Protein AF-B2VRS1-F1 (afdb_monomer_lite)

Secondary structure (DSSP, 8-state):
-HHHHHHIIIIIHHHHHHHHHHHHHHHHHHTS-TTSSSPPPHHHHHHHHHHHHHHHHHHHHHHHHHHHHHHHHHHHHHHT--

Structure (mmCIF, N/CA/C/O backbone):
data_AF-B2VRS1-F1
#
_entry.id   AF-B2VRS1-F1
#
loop_
_atom_site.group_PDB
_atom_site.id
_atom_site.type_symbol
_atom_site.label_atom_id
_atom_site.label_alt_id
_atom_site.label_comp_id
_atom_site.label_asym_id
_atom_site.label_entity_id
_atom_site.label_seq_id
_atom_site.pdbx_PDB_ins_code
_atom_site.Cartn_x
_atom_site.Cartn_y
_atom_site.Cartn_z
_atom_site.occupancy
_atom_site.B_iso_or_equiv
_atom_site.auth_seq_id
_atom_site.auth_comp_id
_atom_site.auth_asym_id
_atom_site.auth_atom_id
_atom_site.pdbx_PDB_model_num
ATOM 1 N N . MET A 1 1 ? 7.624 -6.073 -14.250 1.00 84.94 1 MET A N 1
ATOM 2 C CA . MET A 1 1 ? 6.610 -5.152 -13.684 1.00 84.94 1 MET A CA 1
ATOM 3 C C . MET A 1 1 ? 5.173 -5.457 -14.094 1.00 84.94 1 MET A C 1
ATOM 5 O O . MET A 1 1 ? 4.306 -5.273 -13.259 1.00 84.94 1 MET A O 1
ATOM 9 N N . PHE A 1 2 ? 4.883 -5.918 -15.318 1.00 91.56 2 PHE A N 1
ATOM 10 C CA . PHE A 1 2 ? 3.494 -6.065 -15.788 1.00 91.56 2 PHE A CA 1
ATOM 11 C C . PHE A 1 2 ? 2.592 -6.919 -14.877 1.00 91.56 2 PHE A C 1
ATOM 13 O O . PHE A 1 2 ? 1.570 -6.434 -14.406 1.00 91.56 2 PHE A O 1
ATOM 20 N N . VAL A 1 3 ? 2.991 -8.158 -14.563 1.00 95.75 3 VAL A N 1
ATOM 21 C CA . VAL A 1 3 ? 2.175 -9.069 -13.735 1.00 95.75 3 VAL A CA 1
ATOM 22 C C . VAL A 1 3 ? 1.945 -8.508 -12.330 1.00 95.75 3 VAL A C 1
ATOM 24 O O . VAL A 1 3 ? 0.820 -8.505 -11.841 1.00 95.75 3 VAL A O 1
ATOM 27 N N . THR A 1 4 ? 2.993 -7.993 -11.684 1.00 95.31 4 THR A N 1
ATOM 28 C CA . THR A 1 4 ? 2.885 -7.432 -10.332 1.00 95.31 4 THR A CA 1
ATOM 29 C C . THR A 1 4 ? 2.047 -6.157 -10.306 1.00 95.31 4 THR A C 1
ATOM 31 O O . THR A 1 4 ? 1.243 -5.985 -9.395 1.00 95.31 4 THR A O 1
ATOM 34 N N . ALA A 1 5 ? 2.163 -5.301 -11.324 1.00 95.50 5 ALA A N 1
ATOM 35 C CA . ALA A 1 5 ? 1.322 -4.118 -11.482 1.00 95.50 5 ALA A CA 1
ATOM 36 C C . ALA A 1 5 ? -0.148 -4.489 -11.724 1.00 95.50 5 ALA A C 1
ATOM 38 O O . ALA A 1 5 ? -1.032 -3.881 -11.125 1.00 95.50 5 ALA A O 1
ATOM 39 N N . LEU A 1 6 ? -0.415 -5.519 -12.534 1.00 97.62 6 LEU A N 1
ATOM 40 C CA . LEU A 1 6 ? -1.771 -6.008 -12.775 1.00 97.62 6 LEU A CA 1
ATOM 41 C C . LEU A 1 6 ? -2.402 -6.543 -11.486 1.00 97.62 6 LEU A C 1
ATOM 43 O O . LEU A 1 6 ? -3.507 -6.139 -11.142 1.00 97.62 6 LEU A O 1
ATOM 47 N N . VAL A 1 7 ? -1.685 -7.382 -10.730 1.00 97.62 7 VAL A N 1
ATOM 48 C CA . VAL A 1 7 ? -2.143 -7.874 -9.417 1.00 97.62 7 VAL A CA 1
ATOM 49 C C . VAL A 1 7 ? -2.374 -6.716 -8.442 1.00 97.62 7 VAL A C 1
ATOM 51 O O . VAL A 1 7 ? -3.364 -6.713 -7.707 1.00 97.62 7 VAL A O 1
ATOM 54 N N . ASN A 1 8 ? -1.498 -5.708 -8.450 1.00 97.62 8 ASN A N 1
ATOM 55 C CA . ASN A 1 8 ? -1.677 -4.524 -7.618 1.00 97.62 8 ASN A CA 1
ATOM 56 C C . ASN A 1 8 ? -2.968 -3.772 -7.974 1.00 97.62 8 ASN A C 1
ATOM 58 O O . ASN A 1 8 ? -3.729 -3.407 -7.082 1.00 97.62 8 ASN A O 1
ATOM 62 N N . LEU A 1 9 ? -3.238 -3.603 -9.270 1.00 96.94 9 LEU A N 1
ATOM 63 C CA . LEU A 1 9 ? -4.405 -2.891 -9.785 1.00 96.94 9 LEU A CA 1
ATOM 64 C C . LEU A 1 9 ? -5.719 -3.616 -9.478 1.00 96.94 9 LEU A C 1
ATOM 66 O O . LEU A 1 9 ? -6.663 -2.991 -9.003 1.00 96.94 9 LEU A O 1
ATOM 70 N N . VAL A 1 10 ? -5.794 -4.919 -9.759 1.00 97.81 10 VAL A N 1
ATOM 71 C CA . VAL A 1 10 ? -7.073 -5.652 -9.721 1.00 97.81 10 VAL A CA 1
ATOM 72 C C . VAL A 1 10 ? -7.367 -6.301 -8.372 1.00 97.81 10 VAL A C 1
ATOM 74 O O . VAL A 1 10 ? -8.508 -6.677 -8.122 1.00 97.81 10 VAL A O 1
ATOM 77 N N . TYR A 1 11 ? -6.365 -6.446 -7.497 1.00 97.69 11 TYR A N 1
ATOM 78 C CA . TYR A 1 11 ? -6.529 -7.145 -6.221 1.00 97.69 11 TYR A CA 1
ATOM 79 C C . TYR A 1 11 ? -6.035 -6.341 -5.016 1.00 97.69 11 TYR A C 1
ATOM 81 O O . TYR A 1 11 ? -6.834 -6.002 -4.143 1.00 97.69 11 TYR A O 1
ATOM 89 N N . VAL A 1 12 ? -4.740 -6.011 -4.948 1.00 97.88 12 VAL A N 1
ATOM 90 C CA . VAL A 1 12 ? -4.152 -5.403 -3.733 1.00 97.88 12 VAL A CA 1
ATOM 91 C C . VAL A 1 12 ? -4.740 -4.016 -3.462 1.00 97.88 12 VAL A C 1
ATOM 93 O O . VAL A 1 12 ? -5.115 -3.720 -2.326 1.00 97.88 12 VAL A O 1
ATOM 96 N N . GLY A 1 13 ? -4.872 -3.183 -4.497 1.00 97.56 13 GLY A N 1
ATOM 97 C CA . GLY A 1 13 ? -5.491 -1.861 -4.417 1.00 97.56 13 GLY A CA 1
ATOM 98 C C . GLY A 1 13 ? -6.937 -1.928 -3.912 1.00 97.56 13 GLY A C 1
ATOM 99 O O . GLY A 1 13 ? -7.211 -1.387 -2.839 1.00 97.56 13 GLY A O 1
ATOM 100 N N . PRO A 1 14 ? -7.843 -2.656 -4.596 1.00 98.31 14 PRO A N 1
ATOM 101 C CA . PRO A 1 14 ? -9.223 -2.834 -4.146 1.00 98.31 14 PRO A CA 1
ATOM 102 C C . PRO A 1 14 ? -9.342 -3.362 -2.710 1.00 98.31 14 PRO A C 1
ATOM 104 O O . PRO A 1 14 ? -10.129 -2.832 -1.926 1.00 98.31 14 PRO A O 1
ATOM 107 N N . LYS A 1 15 ? -8.513 -4.341 -2.317 1.00 98.50 15 LYS A N 1
ATOM 108 C CA . LYS A 1 15 ? -8.483 -4.848 -0.934 1.00 98.50 15 LYS A CA 1
ATOM 109 C C . LYS A 1 15 ? -8.004 -3.811 0.077 1.00 98.50 15 LYS A C 1
ATOM 111 O O . LYS A 1 15 ? -8.531 -3.755 1.186 1.00 98.50 15 LYS A O 1
ATOM 116 N N . THR A 1 16 ? -7.052 -2.957 -0.293 1.00 98.44 16 THR A N 1
ATOM 117 C CA . THR A 1 16 ? -6.629 -1.833 0.556 1.00 98.44 16 THR A CA 1
ATOM 118 C C . THR A 1 16 ? -7.798 -0.875 0.797 1.00 98.44 16 THR A C 1
ATOM 120 O O . THR A 1 16 ? -8.057 -0.504 1.942 1.00 98.44 16 THR A O 1
ATOM 123 N N . THR A 1 17 ? -8.545 -0.521 -0.254 1.00 98.31 17 THR A N 1
ATOM 124 C CA . THR A 1 17 ? -9.720 0.362 -0.161 1.00 98.31 17 THR A CA 1
ATOM 125 C C . THR A 1 17 ? -10.841 -0.250 0.679 1.00 98.31 17 THR A C 1
ATOM 127 O O . THR A 1 17 ? -11.439 0.449 1.497 1.00 98.31 17 THR A O 1
ATOM 130 N N . GLU A 1 18 ? -11.090 -1.553 0.543 1.00 98.56 18 GLU A N 1
ATOM 131 C CA . GLU A 1 18 ? -12.050 -2.282 1.381 1.00 98.56 18 GLU A CA 1
ATOM 132 C C . GLU A 1 18 ? -11.695 -2.145 2.873 1.00 98.56 18 GLU A C 1
ATOM 134 O O . GLU A 1 18 ? -12.524 -1.717 3.680 1.00 98.56 18 GLU A O 1
ATOM 139 N N . VAL A 1 19 ? -10.431 -2.396 3.238 1.00 98.56 19 VAL A N 1
ATOM 140 C CA . VAL A 1 19 ? -9.960 -2.252 4.626 1.00 98.56 19 VAL A CA 1
ATOM 141 C C . VAL A 1 19 ? -10.019 -0.797 5.100 1.00 98.56 19 VAL A C 1
ATOM 143 O O . VAL A 1 19 ? -10.338 -0.550 6.263 1.00 98.56 19 VAL A O 1
ATOM 146 N N . MET A 1 20 ? -9.774 0.189 4.231 1.00 98.44 20 MET A N 1
ATOM 147 C CA . MET A 1 20 ? -9.965 1.606 4.578 1.00 98.44 20 MET A CA 1
ATOM 148 C C . MET A 1 20 ? -11.424 1.916 4.937 1.00 98.44 20 MET A C 1
ATOM 150 O O . MET A 1 20 ? -11.670 2.638 5.905 1.00 98.44 20 MET A O 1
ATOM 154 N N . GLY A 1 21 ? -12.387 1.342 4.210 1.00 98.62 21 GLY A N 1
ATOM 155 C CA . GLY A 1 21 ? -13.812 1.458 4.527 1.00 98.62 21 GLY A CA 1
ATOM 156 C C . GLY A 1 21 ? -14.157 0.845 5.886 1.00 98.62 21 GLY A C 1
ATOM 157 O O . GLY A 1 21 ? -14.812 1.486 6.710 1.00 98.62 21 GLY A O 1
ATOM 158 N N . LEU A 1 22 ? -13.638 -0.354 6.168 1.00 98.62 22 LEU A N 1
ATOM 159 C CA . LEU A 1 22 ? -13.820 -1.019 7.463 1.00 98.62 22 LEU A CA 1
ATOM 160 C C . LEU A 1 22 ? -13.206 -0.216 8.616 1.00 98.62 22 LEU A C 1
ATOM 162 O O . LEU A 1 22 ? -13.854 -0.038 9.648 1.00 98.62 22 LEU A O 1
ATOM 166 N N . ARG A 1 23 ? -11.997 0.335 8.429 1.00 98.50 23 ARG A N 1
ATOM 167 C CA . ARG A 1 23 ? -11.379 1.256 9.397 1.00 98.50 23 ARG A CA 1
ATOM 168 C C . ARG A 1 23 ? -12.294 2.440 9.643 1.00 98.50 23 ARG A C 1
ATOM 170 O O . ARG A 1 23 ? -12.564 2.736 10.796 1.00 98.50 23 ARG A O 1
ATOM 177 N N . LYS A 1 24 ? -12.845 3.064 8.597 1.00 98.50 24 LYS A N 1
ATOM 178 C CA . LYS A 1 24 ? -13.752 4.209 8.751 1.00 98.50 24 LYS A CA 1
ATOM 179 C C . LYS A 1 24 ? -14.982 3.880 9.590 1.00 98.50 24 LYS A C 1
ATOM 181 O O . LYS A 1 24 ? -15.353 4.668 10.455 1.00 98.50 24 LYS A O 1
ATOM 186 N N . HIS A 1 25 ? -15.586 2.717 9.368 1.00 98.50 25 HIS A N 1
ATOM 187 C CA . HIS A 1 25 ? -16.717 2.274 10.175 1.00 98.50 25 HIS A CA 1
ATOM 188 C C . HIS A 1 25 ? -16.308 2.040 11.635 1.00 98.50 25 HIS A C 1
ATOM 190 O O . HIS A 1 25 ? -17.003 2.474 12.554 1.00 98.50 25 HIS A O 1
ATOM 196 N N . GLN A 1 26 ? -15.145 1.422 11.859 1.00 98.50 26 GLN A N 1
ATOM 197 C CA . GLN A 1 26 ? -14.613 1.230 13.203 1.00 98.50 26 GLN A CA 1
ATOM 198 C C . GLN A 1 26 ? -14.269 2.562 13.886 1.00 98.50 26 GLN A C 1
ATOM 200 O O . GLN A 1 26 ? -14.519 2.695 15.075 1.00 98.50 26 GLN A O 1
ATOM 205 N N . GLU A 1 27 ? -13.788 3.575 13.156 1.00 98.31 27 GLU A N 1
ATOM 206 C CA . GLU A 1 27 ? -13.558 4.920 13.707 1.00 98.31 27 GLU A CA 1
ATOM 207 C C . GLU A 1 27 ? -14.847 5.535 14.258 1.00 98.31 27 GLU A C 1
ATOM 209 O O . GLU A 1 27 ? -14.827 6.176 15.306 1.00 98.31 27 GLU A O 1
ATOM 214 N N . THR A 1 28 ? -15.974 5.337 13.565 1.00 98.06 28 THR A N 1
ATOM 215 C CA . THR A 1 28 ? -17.288 5.795 14.035 1.00 98.06 28 THR A CA 1
ATOM 216 C C . THR A 1 28 ? -17.735 5.031 15.281 1.00 98.06 28 THR A C 1
ATOM 218 O O . THR A 1 28 ? -18.275 5.643 16.196 1.00 98.06 28 THR A O 1
ATOM 221 N N . ARG A 1 29 ? -17.487 3.715 15.342 1.00 97.62 29 ARG A N 1
ATOM 222 C CA . ARG A 1 29 ? -17.820 2.874 16.507 1.00 97.62 29 ARG A CA 1
ATOM 223 C C . ARG A 1 29 ? -16.974 3.213 17.736 1.00 97.62 29 ARG A C 1
ATOM 225 O O . ARG A 1 29 ? -17.503 3.253 18.839 1.00 97.62 29 ARG A O 1
ATOM 232 N N . ASP A 1 30 ? -15.684 3.461 17.531 1.00 97.00 30 ASP A N 1
ATOM 233 C CA . ASP A 1 30 ? -14.719 3.746 18.597 1.00 97.00 30 ASP A CA 1
ATOM 234 C C . ASP A 1 30 ? -14.728 5.222 19.024 1.00 97.00 30 ASP A C 1
ATOM 236 O O . ASP A 1 30 ? -14.135 5.568 20.044 1.00 97.00 30 ASP A O 1
ATOM 240 N N . GLY A 1 31 ? -15.332 6.113 18.226 1.00 97.38 31 GLY A N 1
ATOM 241 C CA . GLY A 1 31 ? -15.243 7.562 18.426 1.00 97.38 31 GLY A CA 1
ATOM 242 C C . GLY A 1 31 ? -13.814 8.110 18.294 1.00 97.38 31 GLY A C 1
ATOM 243 O O . GLY A 1 31 ? -13.521 9.190 18.802 1.00 97.38 31 GLY A O 1
ATOM 244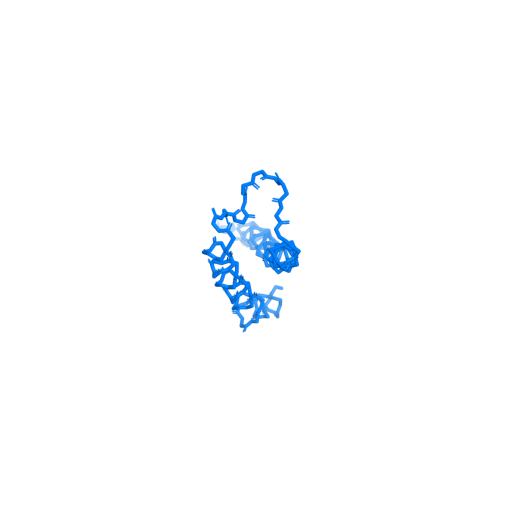 N N . LYS A 1 32 ? -12.914 7.367 17.637 1.00 96.75 32 LYS A N 1
ATOM 245 C CA . LYS A 1 32 ? -11.468 7.632 17.578 1.00 96.75 32 LYS A CA 1
ATOM 246 C C . LYS A 1 32 ? -10.916 7.303 16.197 1.00 96.75 32 LYS A C 1
ATOM 248 O O . LYS A 1 32 ? -11.292 6.286 15.615 1.00 96.75 32 LYS A O 1
ATOM 253 N N . LYS A 1 33 ? -10.025 8.137 15.651 1.00 97.62 33 LYS A N 1
ATOM 254 C CA . LYS A 1 33 ? -9.440 7.879 14.330 1.00 97.62 33 LYS A CA 1
ATOM 255 C C . LYS A 1 33 ? -8.440 6.743 14.399 1.00 97.62 33 LYS A C 1
ATOM 257 O O . LYS A 1 33 ? -7.785 6.516 15.410 1.00 97.62 33 LYS A O 1
ATOM 262 N N . SER A 1 34 ? -8.288 6.053 13.281 1.00 96.50 34 SER A N 1
ATOM 263 C CA . SER A 1 34 ? -7.399 4.904 13.139 1.00 96.50 34 SER A CA 1
ATOM 264 C C . SER A 1 34 ? -5.904 5.257 13.184 1.00 96.50 34 SER A C 1
ATOM 266 O O . SER A 1 34 ? -5.078 4.346 13.220 1.00 96.50 34 SER A O 1
ATOM 268 N N . TYR A 1 35 ? -5.563 6.549 13.156 1.00 95.25 35 TYR A N 1
ATOM 269 C CA . TYR A 1 35 ? -4.202 7.095 13.201 1.00 95.25 35 TYR A CA 1
ATOM 270 C C . TYR A 1 35 ? -3.921 7.936 14.460 1.00 95.25 35 TYR A C 1
ATOM 272 O O . TYR A 1 35 ? -2.823 8.474 14.591 1.00 95.25 35 TYR A O 1
ATOM 280 N N . ASP A 1 36 ? -4.891 8.081 15.369 1.00 97.00 36 ASP A N 1
ATOM 281 C CA . ASP A 1 36 ? -4.680 8.795 16.633 1.00 97.00 36 ASP A CA 1
ATOM 282 C C . ASP A 1 36 ? -3.730 8.013 17.557 1.00 97.00 36 ASP A C 1
ATOM 284 O O . ASP A 1 36 ? -3.593 6.796 17.448 1.00 97.00 36 ASP A O 1
ATOM 288 N N . ALA A 1 37 ? -3.110 8.692 18.526 1.00 93.31 37 ALA A N 1
ATOM 289 C CA . ALA A 1 37 ? -2.280 8.026 19.532 1.00 93.31 37 ALA A CA 1
ATOM 290 C C . ALA A 1 37 ? -3.080 6.959 20.307 1.00 93.31 37 ALA A C 1
ATOM 292 O O . ALA A 1 37 ? -4.265 7.139 20.590 1.00 93.31 37 ALA A O 1
ATOM 293 N N . GLY A 1 38 ? -2.440 5.841 20.660 1.00 87.69 38 GLY A N 1
ATOM 294 C CA . GLY A 1 38 ? -3.093 4.680 21.276 1.00 87.69 38 GLY A CA 1
ATOM 295 C C . GLY A 1 38 ? -3.687 4.918 22.680 1.00 87.69 38 GLY A C 1
ATOM 296 O O . GLY A 1 38 ? -3.588 6.013 23.228 1.00 87.69 38 GLY A O 1
ATOM 297 N N . PRO A 1 39 ? -4.328 3.893 23.273 1.00 91.88 39 PRO A N 1
ATOM 298 C CA . PRO A 1 39 ? -4.630 2.591 22.675 1.00 91.88 39 PRO A CA 1
ATOM 299 C C . PRO A 1 39 ? -5.840 2.658 21.724 1.00 91.88 39 PRO A C 1
ATOM 301 O O . PRO A 1 39 ? -6.716 3.513 21.874 1.00 91.88 39 PRO A O 1
ATOM 304 N N . HIS A 1 40 ? -5.879 1.765 20.733 1.00 96.62 40 HIS A N 1
ATOM 305 C CA . HIS A 1 40 ? -7.063 1.510 19.901 1.00 96.62 40 HIS A CA 1
ATOM 306 C C . HIS A 1 40 ? -7.776 0.235 20.360 1.00 96.62 40 HIS A C 1
ATOM 308 O O . HIS A 1 40 ? -7.152 -0.617 21.002 1.00 96.62 40 HIS A O 1
ATOM 314 N N . SER A 1 41 ? -9.046 0.075 19.975 1.00 97.62 41 SER A N 1
ATOM 315 C CA . SER A 1 41 ? -9.781 -1.188 20.119 1.00 97.62 41 SER A CA 1
ATOM 316 C C . SER A 1 41 ? -9.023 -2.355 19.471 1.00 97.62 41 SER A C 1
ATOM 318 O O . SER A 1 41 ? -8.189 -2.163 18.577 1.00 97.62 41 SER A O 1
ATOM 320 N N . LYS A 1 42 ? -9.297 -3.587 19.915 1.00 97.88 42 LYS A N 1
ATOM 321 C CA . LYS A 1 42 ? -8.665 -4.785 19.333 1.00 97.88 42 LYS A CA 1
ATOM 322 C C . LYS A 1 42 ? -9.014 -4.909 17.848 1.00 97.88 42 LYS A C 1
ATOM 324 O O . LYS A 1 42 ? -8.162 -5.251 17.033 1.00 97.88 42 LYS A O 1
ATOM 329 N N . GLU A 1 43 ? -10.246 -4.562 17.503 1.00 98.06 43 GLU A N 1
ATOM 330 C CA . GLU A 1 43 ? -10.792 -4.557 16.151 1.00 98.06 43 GLU A CA 1
ATOM 331 C C . 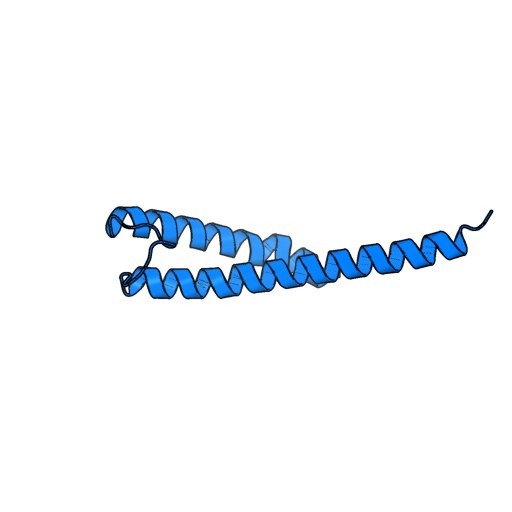GLU A 1 43 ? -10.021 -3.578 15.260 1.00 98.06 43 GLU A C 1
ATOM 333 O O . GLU A 1 43 ? -9.534 -3.956 14.192 1.00 98.06 43 GLU A O 1
ATOM 338 N N . MET A 1 44 ? -9.823 -2.341 15.723 1.00 98.31 44 MET A N 1
ATOM 339 C CA . MET A 1 44 ? -9.052 -1.345 14.980 1.00 98.31 44 MET A CA 1
ATOM 340 C C . MET A 1 44 ? -7.579 -1.746 14.836 1.00 98.31 44 MET A C 1
ATOM 342 O O . MET A 1 44 ? -6.988 -1.514 13.784 1.00 98.31 44 MET A O 1
ATOM 346 N N . GLN A 1 45 ? -6.972 -2.391 15.839 1.00 98.06 45 GLN A N 1
ATOM 347 C CA . GLN A 1 45 ? -5.592 -2.887 15.727 1.00 98.06 45 GLN A CA 1
ATOM 348 C C . GLN A 1 45 ? -5.445 -3.941 14.619 1.00 98.06 45 GLN A C 1
ATOM 350 O O . GLN A 1 45 ? -4.489 -3.888 13.840 1.00 98.06 45 GLN A O 1
ATOM 355 N N . VAL A 1 46 ? -6.404 -4.866 14.504 1.00 98.38 46 VAL A N 1
ATOM 356 C CA . VAL A 1 46 ? -6.426 -5.866 13.424 1.00 98.38 46 VAL A CA 1
ATOM 357 C C . VAL A 1 46 ? -6.561 -5.184 12.063 1.00 98.38 46 VAL A C 1
ATOM 359 O O . VAL A 1 46 ? -5.786 -5.484 11.151 1.00 98.38 46 VAL A O 1
ATOM 362 N N . LEU A 1 47 ? -7.482 -4.226 11.935 1.00 98.50 47 LEU A N 1
ATOM 363 C CA . LEU A 1 47 ? -7.686 -3.477 10.693 1.00 98.50 47 LEU A CA 1
ATOM 364 C C . LEU A 1 47 ? -6.462 -2.630 10.311 1.00 98.50 47 LEU A C 1
ATOM 366 O O . LEU A 1 47 ? -6.071 -2.605 9.145 1.00 98.50 47 LEU A O 1
ATOM 370 N N . ASN A 1 48 ? -5.811 -1.981 11.278 1.00 98.19 48 ASN A N 1
ATOM 371 C CA . ASN A 1 48 ? -4.580 -1.219 11.057 1.00 98.19 48 ASN A CA 1
ATOM 372 C C . ASN A 1 48 ? -3.436 -2.122 10.577 1.00 98.19 48 ASN A C 1
ATOM 374 O O . ASN A 1 48 ? -2.712 -1.748 9.654 1.00 98.19 48 ASN A O 1
ATOM 378 N N . LYS A 1 49 ? -3.300 -3.330 11.141 1.00 98.31 49 LYS A N 1
ATOM 379 C CA . LYS A 1 49 ? -2.308 -4.314 10.683 1.00 98.31 49 LYS A CA 1
ATOM 380 C C . LYS A 1 49 ? -2.583 -4.762 9.246 1.00 98.31 49 LYS A C 1
ATOM 382 O O . LYS A 1 49 ? -1.662 -4.788 8.433 1.00 98.31 49 LYS A O 1
ATOM 387 N N . GLN A 1 50 ? -3.835 -5.090 8.925 1.00 98.38 50 GLN A N 1
ATOM 388 C CA . GLN A 1 50 ? -4.230 -5.476 7.565 1.00 98.38 50 GLN A CA 1
ATOM 389 C C . GLN A 1 50 ? -3.965 -4.351 6.560 1.00 98.38 50 GLN A C 1
ATOM 391 O O . GLN A 1 50 ? -3.362 -4.592 5.514 1.00 98.38 50 GLN A O 1
ATOM 396 N N . PHE A 1 51 ? -4.350 -3.119 6.905 1.00 98.56 51 PHE A N 1
ATOM 397 C CA . PHE A 1 51 ? -4.085 -1.940 6.086 1.00 98.56 51 PHE A CA 1
ATOM 398 C C . PHE A 1 51 ? -2.586 -1.742 5.860 1.00 98.56 51 PHE A C 1
ATOM 400 O O . PHE A 1 51 ? -2.172 -1.570 4.719 1.00 98.56 51 PHE A O 1
ATOM 407 N N . GLY A 1 52 ? -1.774 -1.810 6.919 1.00 98.25 52 GLY A N 1
ATOM 408 C CA . GLY A 1 52 ? -0.326 -1.629 6.822 1.00 98.25 52 GLY A CA 1
ATOM 409 C C . GLY A 1 52 ? 0.332 -2.626 5.867 1.00 98.25 52 GLY A C 1
ATOM 410 O O . GLY A 1 52 ? 1.167 -2.232 5.056 1.00 98.25 52 GLY A O 1
ATOM 411 N N . ILE A 1 53 ? -0.089 -3.895 5.900 1.00 98.50 53 ILE A N 1
ATOM 412 C CA . ILE A 1 53 ? 0.420 -4.928 4.986 1.00 98.50 53 ILE A CA 1
ATOM 413 C C . ILE A 1 53 ? 0.000 -4.629 3.541 1.00 98.50 53 ILE A C 1
ATOM 415 O O . ILE A 1 53 ? 0.855 -4.563 2.659 1.00 98.50 53 ILE A O 1
ATOM 419 N N . LEU A 1 54 ? -1.297 -4.430 3.288 1.00 98.50 54 LEU A N 1
ATOM 420 C CA . LEU A 1 54 ? -1.817 -4.226 1.931 1.00 98.50 54 LEU A CA 1
ATOM 421 C C . LEU A 1 54 ? -1.274 -2.940 1.290 1.00 98.50 54 LEU A C 1
ATOM 423 O O . LEU A 1 54 ? -0.761 -2.971 0.170 1.00 98.50 54 LEU A O 1
ATOM 427 N N . HIS A 1 55 ? -1.312 -1.828 2.028 1.00 98.31 55 HIS A N 1
ATOM 428 C CA . HIS A 1 55 ? -0.794 -0.542 1.571 1.00 98.31 55 HIS A CA 1
ATOM 429 C C . HIS A 1 55 ? 0.727 -0.582 1.365 1.00 98.31 55 HIS A C 1
ATOM 431 O O . HIS A 1 55 ? 1.226 -0.061 0.365 1.00 98.31 55 HIS A O 1
ATOM 437 N N . GLY A 1 56 ? 1.461 -1.241 2.269 1.00 98.25 56 GLY A N 1
ATOM 438 C CA . GLY A 1 56 ? 2.907 -1.419 2.153 1.00 98.25 56 GLY A CA 1
ATOM 439 C C . GLY A 1 56 ? 3.299 -2.212 0.905 1.00 98.25 56 GLY A C 1
ATOM 440 O O . GLY A 1 56 ? 4.130 -1.752 0.123 1.00 98.25 56 GLY A O 1
ATOM 441 N N . VAL A 1 57 ? 2.653 -3.358 0.662 1.00 98.19 57 VAL A N 1
ATOM 442 C CA . VAL A 1 57 ? 2.885 -4.174 -0.545 1.00 98.19 57 VAL A CA 1
ATOM 443 C C . VAL A 1 57 ? 2.570 -3.380 -1.813 1.00 98.19 57 VAL A C 1
ATOM 445 O O . VAL A 1 57 ? 3.381 -3.365 -2.740 1.00 98.19 57 VAL A O 1
ATOM 448 N N . SER A 1 58 ? 1.433 -2.679 -1.847 1.00 97.75 58 SER A N 1
ATOM 449 C CA . SER A 1 58 ? 1.053 -1.855 -3.000 1.00 97.75 58 SER A CA 1
ATOM 450 C C . SER A 1 58 ? 2.078 -0.753 -3.292 1.00 97.75 58 SER A C 1
ATOM 452 O O . SER A 1 58 ? 2.475 -0.553 -4.443 1.00 97.75 58 SER A O 1
ATOM 454 N N . THR A 1 59 ? 2.567 -0.087 -2.242 1.00 98.12 59 THR A N 1
ATOM 455 C CA . THR A 1 59 ? 3.583 0.969 -2.342 1.00 98.12 59 THR A CA 1
ATOM 456 C C . THR A 1 59 ? 4.898 0.426 -2.894 1.00 98.12 59 THR A C 1
ATOM 458 O O . THR A 1 59 ? 5.459 1.013 -3.817 1.00 98.12 59 THR A O 1
ATOM 461 N N . LEU A 1 60 ? 5.364 -0.726 -2.402 1.00 98.06 60 LEU A N 1
ATOM 462 C CA . LEU A 1 60 ? 6.593 -1.359 -2.890 1.00 98.06 60 LEU A CA 1
ATOM 463 C C . LEU A 1 60 ? 6.501 -1.740 -4.372 1.00 98.06 60 LEU A C 1
ATOM 465 O O . LEU A 1 60 ? 7.441 -1.477 -5.122 1.00 98.06 60 LEU A O 1
ATOM 469 N N . ILE A 1 61 ? 5.372 -2.309 -4.814 1.00 97.19 61 ILE A N 1
ATOM 470 C CA . ILE A 1 61 ? 5.160 -2.644 -6.233 1.00 97.19 61 ILE A CA 1
ATOM 471 C C . ILE A 1 61 ? 5.238 -1.381 -7.100 1.00 97.19 61 ILE A C 1
ATOM 473 O O . ILE A 1 61 ? 5.907 -1.387 -8.135 1.00 97.19 61 ILE A O 1
ATOM 477 N N . ASN A 1 62 ? 4.593 -0.293 -6.673 1.00 97.31 62 ASN A N 1
ATOM 478 C CA . ASN A 1 62 ? 4.586 0.958 -7.428 1.00 97.31 62 ASN A CA 1
ATOM 479 C C . ASN A 1 62 ? 5.973 1.616 -7.477 1.00 97.31 62 ASN A C 1
ATOM 481 O O . ASN A 1 62 ? 6.394 2.050 -8.548 1.00 97.31 62 ASN A O 1
ATOM 485 N N . LEU A 1 63 ? 6.712 1.642 -6.363 1.00 98.19 63 LEU A N 1
ATOM 486 C CA . LEU A 1 63 ? 8.062 2.215 -6.317 1.00 98.19 63 LEU A CA 1
ATOM 487 C C . LEU A 1 63 ? 9.066 1.407 -7.144 1.00 98.19 63 LEU A C 1
ATOM 489 O O . LEU A 1 63 ? 9.851 1.993 -7.888 1.00 98.19 63 LEU A O 1
ATOM 493 N N . ALA A 1 64 ? 9.008 0.073 -7.083 1.00 97.19 64 ALA A N 1
ATOM 494 C CA . ALA A 1 64 ? 9.820 -0.780 -7.949 1.00 97.19 64 ALA A CA 1
ATOM 495 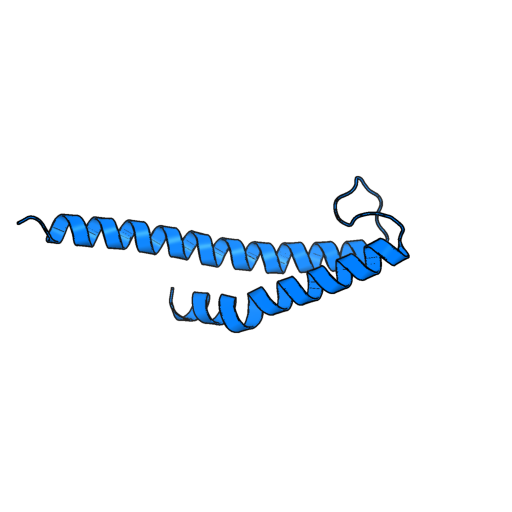C C . ALA A 1 64 ? 9.495 -0.542 -9.434 1.00 97.19 64 ALA A C 1
ATOM 497 O O . ALA A 1 64 ? 10.392 -0.504 -10.275 1.00 97.19 64 ALA A O 1
ATOM 498 N N . GLY A 1 65 ? 8.214 -0.329 -9.754 1.00 96.50 65 GLY A N 1
ATOM 499 C CA . GLY A 1 65 ? 7.767 0.004 -11.105 1.00 96.50 65 GLY A CA 1
ATOM 500 C C . GLY A 1 65 ? 8.291 1.340 -11.594 1.00 96.50 65 GLY A C 1
ATOM 501 O O . GLY A 1 65 ? 8.827 1.413 -12.697 1.00 96.50 65 GLY A O 1
ATOM 502 N N . LEU A 1 66 ? 8.188 2.374 -10.761 1.00 97.50 66 LEU A N 1
ATOM 503 C CA . LEU A 1 66 ? 8.737 3.691 -11.056 1.00 97.50 66 LEU A CA 1
ATOM 504 C C . LEU A 1 66 ? 10.249 3.623 -11.289 1.00 97.50 66 LEU A C 1
ATOM 506 O O . LEU A 1 66 ? 10.729 4.142 -12.293 1.00 97.50 66 LEU A O 1
ATOM 510 N N . GLY A 1 67 ? 10.984 2.924 -10.419 1.00 97.56 67 GLY A N 1
ATOM 511 C CA . GLY A 1 67 ? 12.424 2.722 -10.579 1.00 97.56 67 GLY A CA 1
ATOM 512 C C . GLY A 1 67 ? 12.777 2.026 -11.896 1.00 97.56 67 GLY A C 1
ATOM 513 O O . GLY A 1 67 ? 13.652 2.493 -12.621 1.00 97.56 67 GLY A O 1
ATOM 514 N N . ALA A 1 68 ? 12.049 0.965 -12.256 1.00 96.25 68 ALA A N 1
ATOM 515 C CA . ALA A 1 68 ? 12.247 0.267 -13.524 1.00 96.25 68 ALA A CA 1
ATOM 516 C C . ALA A 1 68 ? 11.950 1.156 -14.746 1.00 96.25 68 ALA A C 1
ATOM 518 O O . ALA A 1 68 ? 12.677 1.085 -15.733 1.00 96.25 68 ALA A O 1
ATOM 519 N N . MET A 1 69 ? 10.913 2.002 -14.685 1.00 96.06 69 MET A N 1
ATOM 520 C CA . MET A 1 69 ? 10.588 2.944 -15.765 1.00 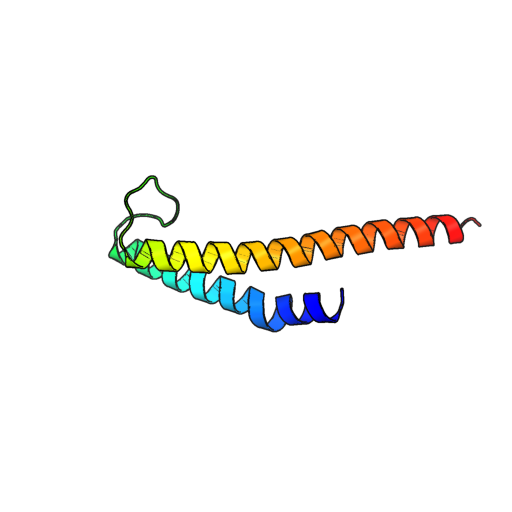96.06 69 MET A CA 1
ATOM 521 C C . MET A 1 69 ? 11.656 4.027 -15.925 1.00 96.06 69 MET A C 1
ATOM 523 O O . MET A 1 69 ? 12.055 4.304 -17.052 1.00 96.06 69 MET A O 1
ATOM 527 N N . ILE A 1 70 ? 12.146 4.603 -14.822 1.00 97.38 70 ILE A N 1
ATOM 528 C CA . ILE A 1 70 ? 13.236 5.592 -14.848 1.00 97.38 70 ILE A CA 1
ATOM 529 C C . ILE A 1 70 ? 14.497 4.966 -15.450 1.00 97.38 70 ILE A C 1
ATOM 531 O O . ILE A 1 70 ? 15.092 5.535 -16.362 1.00 97.38 70 ILE A O 1
ATOM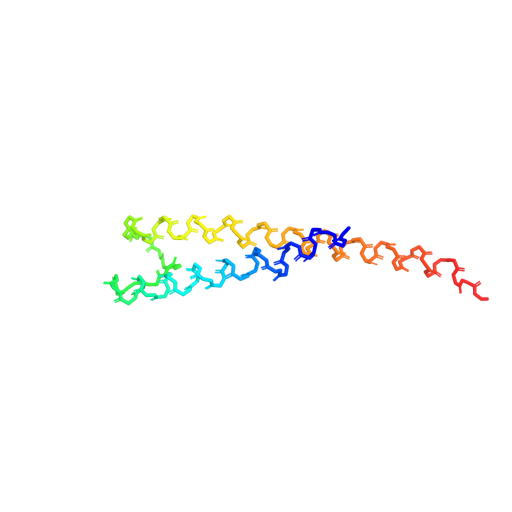 535 N N . TRP A 1 71 ? 14.871 3.774 -14.982 1.00 95.69 71 TRP A N 1
ATOM 536 C CA . TRP A 1 71 ? 16.039 3.045 -15.475 1.00 95.69 71 TRP A CA 1
ATOM 537 C C . TRP A 1 71 ? 15.937 2.734 -16.971 1.00 95.69 71 TRP A C 1
ATOM 539 O O . TRP A 1 71 ? 16.851 3.023 -17.740 1.00 95.69 71 TRP A O 1
ATOM 549 N N . TYR A 1 72 ? 14.804 2.176 -17.401 1.00 94.38 72 TYR A N 1
ATOM 550 C CA . TYR A 1 72 ? 14.583 1.856 -18.808 1.00 94.38 72 TYR A CA 1
ATOM 551 C C . TYR A 1 72 ? 14.550 3.113 -19.688 1.00 94.38 72 TYR A C 1
ATOM 553 O O . TYR A 1 72 ? 15.111 3.107 -20.781 1.00 94.38 72 TYR A O 1
ATOM 561 N N . GLY A 1 73 ? 13.948 4.201 -19.200 1.00 95.31 73 GLY A N 1
ATOM 562 C CA . GLY A 1 73 ? 13.949 5.494 -19.882 1.00 95.31 73 GLY A CA 1
ATOM 563 C C . GLY A 1 73 ? 15.355 6.063 -20.081 1.00 95.31 73 GLY A C 1
ATOM 564 O O . GLY A 1 73 ? 15.643 6.574 -21.159 1.00 95.31 73 GLY A O 1
ATOM 565 N N . ALA A 1 74 ? 16.244 5.922 -19.091 1.00 94.88 74 ALA A N 1
ATOM 566 C CA . ALA A 1 74 ? 17.642 6.338 -19.213 1.00 94.88 74 ALA A CA 1
ATOM 567 C C . ALA A 1 74 ? 18.381 5.553 -20.313 1.00 94.88 74 ALA A C 1
ATOM 569 O O . ALA A 1 74 ? 18.983 6.165 -21.191 1.00 94.88 74 ALA A O 1
ATOM 570 N N . ILE A 1 75 ? 18.249 4.218 -20.330 1.00 94.38 75 ILE A N 1
ATOM 571 C CA . ILE A 1 75 ? 18.843 3.360 -21.374 1.00 94.38 75 ILE A CA 1
ATOM 572 C C . ILE A 1 75 ? 18.322 3.737 -22.765 1.00 94.38 75 ILE A C 1
ATOM 574 O O . ILE A 1 75 ? 19.088 3.828 -23.723 1.00 94.38 75 ILE A O 1
ATOM 578 N N . LEU A 1 76 ? 17.009 3.949 -22.890 1.00 94.56 76 LEU A N 1
ATOM 579 C CA . LEU A 1 76 ? 16.405 4.327 -24.164 1.00 94.56 76 LEU A CA 1
ATOM 580 C C . LEU A 1 76 ? 16.928 5.689 -24.645 1.00 94.56 76 LEU A C 1
ATOM 582 O O . LEU A 1 76 ? 17.201 5.847 -25.831 1.00 94.56 76 LEU A O 1
ATOM 586 N N . GLY A 1 77 ? 17.094 6.648 -23.730 1.00 93.38 77 GLY A N 1
ATOM 587 C CA . GLY A 1 77 ? 17.656 7.966 -24.020 1.00 93.38 77 GLY A CA 1
ATOM 588 C C . GLY A 1 77 ? 19.108 7.917 -24.501 1.00 93.38 77 GLY A C 1
ATOM 589 O O . GLY A 1 77 ? 19.440 8.600 -25.465 1.00 93.38 77 GLY A O 1
ATOM 590 N N . GLU A 1 78 ? 19.953 7.077 -23.896 1.00 87.31 78 GLU A N 1
ATOM 591 C CA . GLU A 1 78 ? 21.332 6.857 -24.365 1.00 87.31 78 GLU A CA 1
ATOM 592 C C . GLU A 1 78 ? 21.362 6.295 -25.794 1.00 87.31 78 GLU A C 1
ATOM 594 O O . GLU A 1 78 ? 22.127 6.771 -26.636 1.00 87.31 78 GLU A O 1
ATOM 599 N N . GLY A 1 79 ? 20.488 5.328 -26.093 1.00 80.00 79 GLY A N 1
ATOM 600 C CA . GLY A 1 79 ? 20.372 4.724 -27.425 1.00 80.00 79 GLY A CA 1
ATOM 601 C C . GLY A 1 79 ? 19.724 5.616 -28.493 1.00 80.00 79 GLY A C 1
ATOM 602 O O . GLY A 1 79 ? 19.827 5.305 -29.676 1.00 80.00 79 GLY A O 1
ATOM 603 N N . LEU A 1 80 ? 19.069 6.712 -28.097 1.00 70.19 80 LEU A N 1
ATOM 604 C CA . LEU A 1 80 ? 18.417 7.697 -28.973 1.00 70.19 80 LEU A CA 1
ATOM 605 C C . LEU A 1 80 ? 19.324 8.886 -29.331 1.00 70.19 80 LEU A C 1
ATOM 607 O O . LEU A 1 80 ? 18.830 9.895 -29.834 1.00 70.19 80 LEU A O 1
ATOM 611 N N . THR A 1 81 ? 20.629 8.793 -29.071 1.00 60.41 81 THR A N 1
A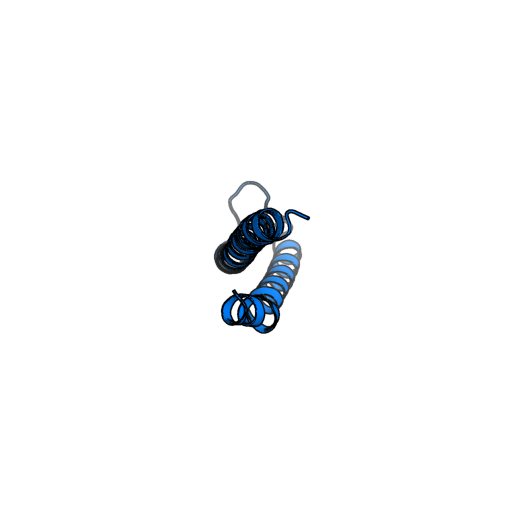TOM 612 C CA . THR A 1 81 ? 21.605 9.798 -29.513 1.00 60.41 81 THR A CA 1
ATOM 613 C C . THR A 1 81 ? 21.569 9.935 -31.047 1.00 60.41 81 THR A C 1
ATOM 615 O O . THR A 1 81 ? 22.076 9.078 -31.767 1.00 60.41 81 THR A O 1
ATOM 618 N N . LEU A 1 82 ? 20.889 10.988 -31.528 1.00 54.66 82 LEU A N 1
ATOM 619 C CA . LEU A 1 82 ? 20.782 11.415 -32.933 1.00 54.66 82 LEU A CA 1
ATOM 620 C C . LEU A 1 82 ? 22.035 12.164 -33.394 1.00 54.66 82 LEU A C 1
ATOM 622 O O . LEU A 1 82 ? 22.542 12.993 -32.604 1.00 54.66 82 LEU A O 1
#

Foldseek 3Di:
DVVLVVCLVPPLVVQLVVLVVVQVVQCVVQVHHLPDDDDDDPSSVVSNVSNCVSVVSSVVSVVVVVVVVVVVVVVVVVVPPD

Organism: Pyrenophora tritici-repentis (strain Pt-1C-BFP) (NCBI:txid426418)

InterPro domains:
  IPR053009 Xanthocillin Biosynthesis-Associated Protein [PTHR23241] (2-81)

Radius of gyration: 18.45 Å; chains: 1; bounding box: 39×20×56 Å

pLDDT: mean 95.31, std 7.34, range [54.66, 98.62]

Sequence (82 aa):
MFVTALVNLVYVGPKTTEVMGLRKHQETRDGKKSYDAGPHSKEMQVLNKQFGILHGVSTLINLAGLGAMIWYGAILGEGLTL